Protein AF-A0A7W8S2N5-F1 (afdb_monomer)

Sequence (56 aa):
MMLPFGGAKGAMLALVVELLAAALSGANFGCEAGSFLTEEGERSRIGHLFWDDADG

Secondary structure (DSSP, 8-state):
----TTHHHHHHHHHHHHIIIIITTTPPPTTTPPPSS-SSSS-----------S--

Mean predicted aligned error: 5.2 Å

pLDDT: mean 89.35, std 8.32, range [56.41, 97.62]

Solvent-accessible surface area (backbone atoms only — n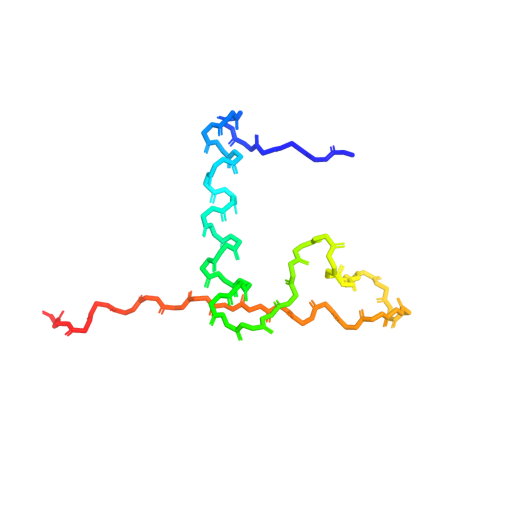ot comparable to full-atom values): 3555 Å² total; per-residue (Å²): 140,87,74,56,66,73,51,72,63,23,45,51,50,52,48,52,50,43,48,54,16,11,63,69,66,73,25,41,49,83,90,69,31,30,62,91,90,49,89,77,73,61,76,32,52,76,44,79,72,83,87,74,77,94,67,134

Structure (mmCIF, N/CA/C/O backbone):
data_AF-A0A7W8S2N5-F1
#
_entry.id   AF-A0A7W8S2N5-F1
#
loop_
_atom_site.group_PDB
_atom_site.id
_atom_site.type_symbol
_atom_site.label_atom_id
_atom_site.label_alt_id
_atom_site.label_comp_id
_atom_site.label_asym_id
_atom_site.label_entity_id
_atom_site.label_seq_id
_atom_site.pdbx_PDB_ins_code
_atom_site.Cartn_x
_atom_site.Cartn_y
_atom_site.Cartn_z
_atom_site.occupancy
_atom_site.B_iso_or_equiv
_atom_site.auth_seq_id
_atom_site.auth_comp_id
_atom_site.auth_asym_id
_atom_site.auth_atom_id
_atom_site.pdbx_PDB_model_num
ATOM 1 N N . MET A 1 1 ? 4.866 5.597 15.940 1.00 62.88 1 MET A N 1
ATOM 2 C CA . MET A 1 1 ? 4.741 6.230 14.609 1.00 62.88 1 MET A CA 1
ATOM 3 C C . MET A 1 1 ? 5.655 5.490 13.653 1.00 62.88 1 MET A C 1
ATOM 5 O O . MET A 1 1 ? 6.842 5.396 13.939 1.00 62.88 1 MET A O 1
ATOM 9 N N . MET A 1 2 ? 5.097 4.914 12.589 1.00 86.75 2 MET A N 1
ATOM 10 C CA . MET A 1 2 ? 5.851 4.263 11.510 1.00 86.75 2 MET A CA 1
ATOM 11 C C . MET A 1 2 ? 5.849 5.199 10.301 1.00 86.75 2 MET A C 1
ATOM 13 O O . MET A 1 2 ? 4.854 5.882 10.066 1.00 86.75 2 MET A O 1
ATOM 17 N N . LEU A 1 3 ? 6.959 5.260 9.567 1.00 92.62 3 LEU A N 1
ATOM 18 C CA . LEU A 1 3 ? 7.108 6.128 8.401 1.00 92.62 3 LEU A CA 1
ATOM 19 C C . LEU A 1 3 ? 7.297 5.267 7.146 1.00 92.62 3 LEU A C 1
ATOM 21 O O . LEU A 1 3 ? 8.011 4.263 7.223 1.00 92.62 3 LEU A O 1
ATOM 25 N N . PRO A 1 4 ? 6.707 5.637 5.996 1.00 92.06 4 PRO A N 1
ATOM 26 C CA . PRO A 1 4 ? 6.948 4.918 4.755 1.00 92.06 4 PRO A CA 1
ATOM 27 C C . PRO A 1 4 ? 8.431 4.970 4.372 1.00 92.06 4 PRO A C 1
ATOM 29 O O . PRO A 1 4 ? 9.064 6.032 4.353 1.00 92.06 4 PRO A O 1
ATOM 32 N N . PHE A 1 5 ? 8.982 3.806 4.036 1.00 94.75 5 PHE A N 1
ATOM 33 C CA . PHE A 1 5 ? 1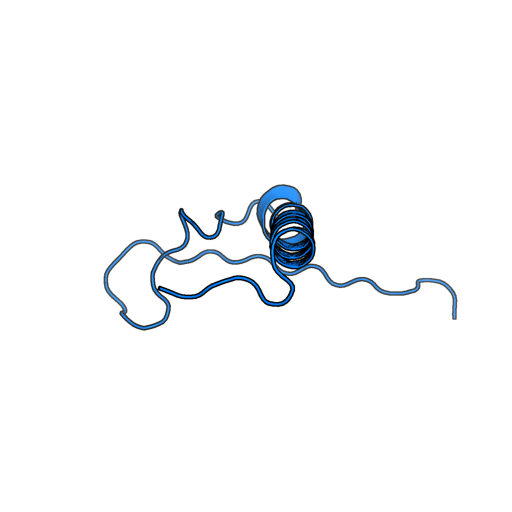0.337 3.693 3.512 1.00 94.75 5 PHE A CA 1
ATOM 34 C C . PHE A 1 5 ? 10.463 4.443 2.179 1.00 94.75 5 PHE A C 1
ATOM 36 O O . PHE A 1 5 ? 9.628 4.275 1.300 1.00 94.75 5 PHE A O 1
ATOM 43 N N . GLY A 1 6 ? 11.516 5.247 1.996 1.00 95.12 6 GLY A N 1
ATOM 44 C CA . GLY A 1 6 ? 11.730 5.993 0.747 1.00 95.12 6 GLY A CA 1
ATOM 45 C C . GLY A 1 6 ? 10.950 7.313 0.640 1.00 95.12 6 GLY A C 1
ATOM 46 O O . GLY A 1 6 ? 10.804 7.858 -0.458 1.00 95.12 6 GLY A O 1
ATOM 47 N N . GLY A 1 7 ? 10.452 7.847 1.762 1.00 95.31 7 GLY A N 1
ATOM 48 C CA . GLY A 1 7 ? 9.846 9.180 1.838 1.00 95.31 7 GLY A CA 1
ATOM 49 C C . GLY A 1 7 ? 8.601 9.317 0.959 1.00 95.31 7 GLY A C 1
ATOM 50 O O . GLY A 1 7 ? 7.761 8.423 0.925 1.00 95.31 7 GLY A O 1
ATOM 51 N N . ALA A 1 8 ? 8.482 10.426 0.221 1.00 96.38 8 ALA A N 1
ATOM 52 C CA . ALA A 1 8 ? 7.308 10.709 -0.612 1.00 96.38 8 ALA A CA 1
ATOM 53 C C . ALA A 1 8 ? 7.032 9.624 -1.668 1.00 96.38 8 ALA A C 1
ATOM 55 O O . ALA A 1 8 ? 5.881 9.271 -1.907 1.00 96.38 8 ALA A O 1
ATOM 56 N N . LYS A 1 9 ? 8.081 9.049 -2.269 1.00 96.69 9 LYS A N 1
ATOM 57 C CA . LYS A 1 9 ? 7.923 7.943 -3.225 1.00 96.69 9 LYS A CA 1
ATOM 58 C C . LYS A 1 9 ? 7.372 6.697 -2.536 1.00 96.69 9 LYS A C 1
ATOM 60 O O . LYS A 1 9 ? 6.458 6.073 -3.057 1.00 96.69 9 LYS A O 1
ATOM 65 N N . GLY A 1 10 ? 7.873 6.395 -1.340 1.00 97.19 10 GLY A N 1
ATOM 66 C CA . GLY A 1 10 ? 7.344 5.333 -0.488 1.00 97.19 10 GLY A CA 1
ATOM 67 C C . GLY A 1 10 ? 5.882 5.524 -0.120 1.00 97.19 10 GLY A C 1
ATOM 68 O O . GLY A 1 10 ? 5.095 4.590 -0.209 1.00 97.19 10 GLY A O 1
ATOM 69 N N . ALA A 1 11 ? 5.511 6.749 0.251 1.00 96.25 11 ALA A N 1
ATOM 70 C CA . ALA A 1 11 ? 4.132 7.094 0.570 1.00 96.25 11 ALA A CA 1
ATOM 71 C C . ALA A 1 11 ? 3.204 6.894 -0.638 1.00 96.25 11 ALA A C 1
ATOM 73 O O . ALA A 1 11 ? 2.135 6.309 -0.495 1.00 96.25 11 ALA A O 1
ATOM 74 N N . MET A 1 12 ? 3.626 7.318 -1.835 1.00 97.62 12 MET A N 1
ATOM 75 C CA . MET A 1 12 ? 2.854 7.085 -3.060 1.00 97.62 12 MET A CA 1
ATOM 76 C C . MET A 1 12 ? 2.733 5.597 -3.389 1.00 97.62 12 MET A C 1
ATOM 78 O O . MET A 1 12 ? 1.656 5.152 -3.765 1.00 97.62 12 MET A O 1
ATOM 82 N N . LEU A 1 13 ? 3.802 4.816 -3.213 1.00 96.69 13 LEU A N 1
ATOM 83 C CA . LEU A 1 13 ? 3.747 3.366 -3.408 1.00 96.69 13 LEU A C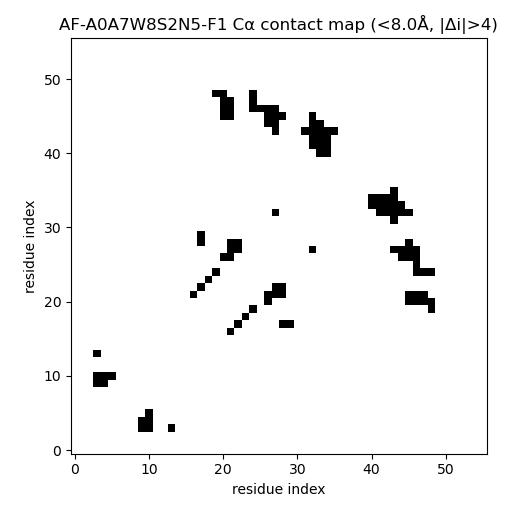A 1
ATOM 84 C C . LEU A 1 13 ? 2.790 2.693 -2.419 1.00 96.69 13 LEU A C 1
ATOM 86 O O . LEU A 1 13 ? 1.984 1.868 -2.837 1.00 96.69 13 LEU A O 1
ATOM 90 N N . ALA A 1 14 ? 2.824 3.081 -1.141 1.00 95.81 14 ALA A N 1
ATOM 91 C CA . ALA A 1 14 ? 1.871 2.595 -0.146 1.00 95.81 14 ALA A CA 1
ATOM 92 C C . ALA A 1 14 ? 0.423 2.925 -0.549 1.00 95.81 14 ALA A C 1
ATOM 94 O O . ALA A 1 14 ? -0.446 2.069 -0.446 1.00 95.81 14 ALA A O 1
ATOM 95 N N . LEU A 1 15 ? 0.180 4.121 -1.094 1.00 95.31 15 LEU A N 1
ATOM 96 C CA . LEU A 1 15 ? -1.138 4.530 -1.584 1.00 95.31 15 LEU A CA 1
ATOM 97 C C . LEU A 1 15 ? -1.586 3.704 -2.803 1.00 95.31 15 LEU A C 1
ATOM 99 O O . LEU A 1 15 ? -2.730 3.270 -2.867 1.00 95.31 15 LEU A O 1
ATOM 103 N N . VAL A 1 16 ? -0.696 3.433 -3.760 1.00 96.62 16 VAL A N 1
ATOM 104 C CA . VAL A 1 16 ? -1.023 2.569 -4.910 1.00 96.62 16 VAL A CA 1
ATOM 105 C C . VAL A 1 16 ? -1.418 1.169 -4.442 1.00 96.62 16 VAL A C 1
ATOM 107 O O . VAL A 1 16 ? -2.433 0.644 -4.895 1.00 96.62 16 VAL A O 1
ATOM 110 N N . VAL A 1 17 ? -0.658 0.584 -3.511 1.00 95.12 17 VAL A N 1
ATOM 111 C CA . VAL A 1 17 ? -1.005 -0.714 -2.913 1.00 95.12 17 VAL A CA 1
ATOM 112 C C . VAL A 1 17 ? -2.363 -0.644 -2.219 1.00 95.12 17 VAL A C 1
ATOM 114 O O . VAL A 1 17 ? -3.176 -1.539 -2.409 1.00 95.12 17 VAL A O 1
ATOM 117 N N . GLU A 1 18 ? -2.643 0.430 -1.486 1.00 95.94 18 GLU A N 1
ATOM 118 C CA . GLU A 1 18 ? -3.920 0.635 -0.804 1.00 95.94 18 GLU A CA 1
ATOM 119 C C . GLU A 1 18 ? -5.112 0.656 -1.777 1.00 95.94 18 GLU A C 1
ATOM 121 O O . GLU A 1 18 ? -6.114 -0.025 -1.564 1.00 95.94 18 GLU A O 1
ATOM 126 N N . LEU A 1 19 ? -5.001 1.377 -2.896 1.00 95.44 19 LEU A N 1
ATOM 127 C CA . LEU A 1 19 ? -6.056 1.413 -3.916 1.00 95.44 19 LEU A CA 1
ATOM 128 C C . LEU A 1 19 ? -6.285 0.037 -4.554 1.00 95.44 19 LEU A C 1
ATOM 130 O O . LEU A 1 19 ? -7.422 -0.351 -4.815 1.00 95.44 19 LEU A O 1
ATOM 134 N N . LEU A 1 20 ? -5.210 -0.707 -4.802 1.00 95.38 20 LEU A N 1
ATOM 135 C CA . LEU A 1 20 ? -5.277 -2.011 -5.454 1.00 95.38 20 LEU A CA 1
ATOM 136 C C . LEU A 1 20 ? -5.741 -3.134 -4.518 1.00 95.38 20 LEU A C 1
ATOM 138 O O . LEU A 1 20 ? -6.467 -4.025 -4.945 1.00 95.38 20 LEU A O 1
ATOM 142 N N . ALA A 1 21 ? -5.321 -3.116 -3.256 1.00 94.94 21 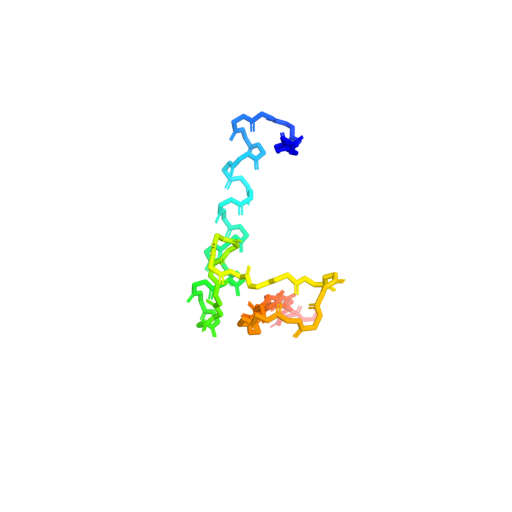ALA A N 1
ATOM 143 C CA . ALA A 1 21 ? -5.627 -4.168 -2.296 1.00 94.94 21 ALA A CA 1
ATOM 144 C C . ALA A 1 21 ? -6.928 -3.896 -1.539 1.00 94.94 21 ALA A C 1
ATOM 146 O O . ALA A 1 21 ? -7.711 -4.827 -1.370 1.00 94.94 21 ALA A O 1
ATOM 147 N N . ALA A 1 22 ? -7.189 -2.656 -1.112 1.00 95.19 22 ALA A N 1
ATOM 148 C CA . ALA A 1 22 ? -8.388 -2.305 -0.354 1.00 95.19 22 ALA A CA 1
ATOM 149 C C . ALA A 1 22 ? -9.534 -1.869 -1.274 1.00 95.19 22 ALA A C 1
ATOM 151 O O . ALA A 1 22 ? -10.556 -2.552 -1.361 1.00 95.19 22 ALA A O 1
ATOM 152 N N . ALA A 1 23 ? -9.342 -0.777 -2.023 1.00 94.00 23 ALA A N 1
ATOM 153 C CA . ALA A 1 23 ? -10.436 -0.163 -2.776 1.00 94.00 23 ALA A CA 1
ATOM 154 C C . ALA A 1 23 ? -10.988 -1.083 -3.879 1.00 94.00 23 ALA A C 1
ATOM 156 O O . ALA A 1 23 ? -12.202 -1.223 -4.007 1.00 94.00 23 ALA A O 1
ATOM 157 N N . LEU A 1 24 ? -10.115 -1.750 -4.644 1.00 94.69 24 LEU A N 1
ATOM 158 C CA . LEU A 1 24 ? -10.535 -2.659 -5.717 1.00 94.69 24 LEU A CA 1
ATOM 159 C C . LEU A 1 24 ? -11.235 -3.926 -5.198 1.00 94.69 24 LEU A C 1
ATOM 161 O O . LEU A 1 24 ? -12.146 -4.428 -5.851 1.00 94.69 24 LEU A O 1
ATOM 165 N N . SER A 1 25 ? -10.827 -4.448 -4.039 1.00 93.38 25 SER A N 1
ATOM 166 C CA . SER A 1 25 ? -11.418 -5.668 -3.472 1.00 93.38 25 SER A CA 1
ATOM 167 C C . SER A 1 25 ? -12.650 -5.404 -2.591 1.00 93.38 25 SER A C 1
ATOM 169 O O . SER A 1 25 ? -13.333 -6.350 -2.197 1.00 93.38 25 SER A O 1
ATOM 171 N N . GLY A 1 26 ? -12.953 -4.137 -2.276 1.00 92.38 26 GLY A N 1
ATOM 172 C CA . GLY A 1 26 ? -14.014 -3.761 -1.332 1.00 92.38 26 GLY A CA 1
ATOM 173 C C . GLY A 1 26 ? -13.661 -4.032 0.139 1.00 92.38 26 GLY A C 1
ATOM 174 O O . GLY A 1 26 ? -14.555 -4.193 0.980 1.00 92.38 26 GLY A O 1
ATOM 175 N N . ALA A 1 27 ? -12.368 -4.134 0.439 1.00 94.75 27 ALA A N 1
ATOM 176 C CA . ALA A 1 27 ? -11.822 -4.237 1.786 1.00 94.75 27 ALA A CA 1
ATOM 177 C C . ALA A 1 27 ? -11.735 -2.861 2.470 1.00 94.75 27 ALA A C 1
ATOM 179 O O . ALA A 1 27 ? -11.881 -1.822 1.827 1.00 94.75 27 ALA A O 1
ATOM 180 N N . ASN A 1 28 ? -11.517 -2.858 3.786 1.00 94.25 28 ASN A N 1
ATOM 181 C CA . ASN A 1 28 ? -11.372 -1.610 4.535 1.00 94.25 28 ASN A CA 1
ATOM 182 C C . ASN A 1 28 ? -10.034 -0.944 4.201 1.00 94.25 28 ASN A C 1
ATOM 184 O O . ASN A 1 28 ? -9.021 -1.632 4.038 1.00 94.25 28 ASN A O 1
ATOM 188 N N . PHE A 1 29 ? -10.016 0.389 4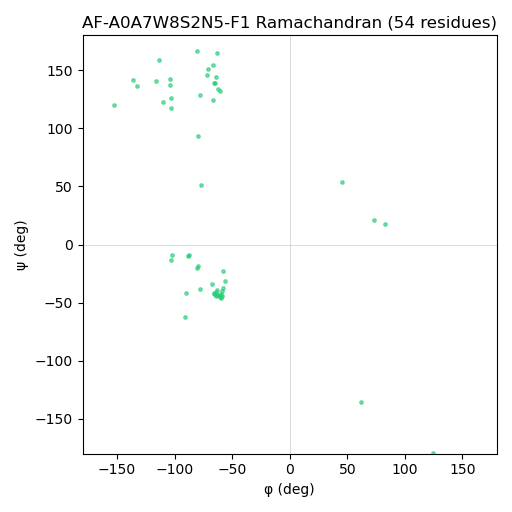.180 1.00 92.50 29 PHE A N 1
ATOM 189 C CA . PHE A 1 29 ? -8.757 1.128 4.131 1.00 92.50 29 PHE A CA 1
ATOM 190 C C . PHE A 1 29 ? -7.962 0.937 5.428 1.00 92.50 29 PHE A C 1
ATOM 192 O O . PHE A 1 29 ? -8.541 0.743 6.493 1.00 92.50 29 PHE A O 1
ATOM 199 N N . GLY A 1 30 ? -6.639 1.081 5.397 1.00 89.94 30 GLY A N 1
ATOM 200 C CA . GLY A 1 30 ? -5.768 0.909 6.563 1.00 89.94 30 GLY A CA 1
ATOM 201 C C . GLY A 1 30 ? -6.092 1.832 7.746 1.00 89.94 30 GLY A C 1
ATOM 202 O O . GLY A 1 30 ? -5.770 1.499 8.882 1.00 89.94 30 GLY A O 1
ATOM 203 N N . CYS A 1 31 ? -6.755 2.970 7.513 1.00 88.12 31 CYS A N 1
ATOM 204 C CA . CYS A 1 31 ? -7.260 3.848 8.576 1.00 88.12 31 CYS A CA 1
ATOM 205 C C . CYS A 1 31 ? -8.587 3.378 9.201 1.00 88.12 31 CYS A C 1
ATOM 207 O O . CYS A 1 3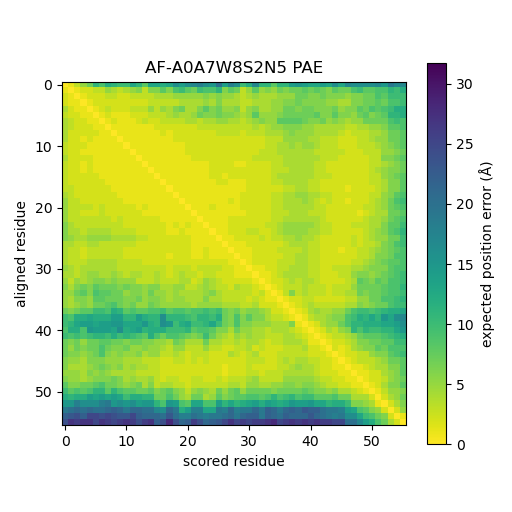1 ? -8.916 3.792 10.309 1.00 88.12 31 CYS A O 1
ATOM 209 N N . GLU A 1 32 ? -9.334 2.529 8.500 1.00 89.88 32 GLU A N 1
ATOM 210 C CA . GLU A 1 32 ? -10.608 1.926 8.914 1.00 89.88 32 GLU A CA 1
ATOM 211 C C . GLU A 1 32 ? -10.426 0.465 9.359 1.00 89.88 32 GLU A C 1
ATOM 213 O O . GLU A 1 32 ? -11.323 -0.150 9.939 1.00 89.88 32 GLU A O 1
ATOM 218 N N . ALA A 1 33 ? -9.265 -0.114 9.060 1.00 88.50 33 ALA A N 1
ATOM 219 C CA . ALA A 1 33 ? -8.888 -1.464 9.410 1.00 88.50 33 ALA A CA 1
ATOM 220 C C . ALA A 1 33 ? -8.748 -1.601 10.932 1.00 88.50 33 ALA A C 1
ATOM 222 O O . ALA A 1 33 ? -7.972 -0.899 11.583 1.00 88.50 33 ALA A O 1
ATOM 223 N N . GLY A 1 34 ? -9.487 -2.547 11.505 1.00 88.69 34 GLY A N 1
ATOM 224 C CA . GLY A 1 34 ? -9.316 -2.952 12.892 1.00 88.69 34 GLY A CA 1
ATOM 225 C C . GLY A 1 34 ? -7.944 -3.559 13.194 1.00 88.69 34 GLY A C 1
ATOM 226 O O . GLY A 1 34 ? -7.188 -3.962 12.304 1.00 88.69 34 GLY A O 1
ATOM 227 N N . SER A 1 35 ? -7.648 -3.633 14.489 1.00 88.19 35 SER A N 1
ATOM 228 C CA . SER A 1 35 ? -6.394 -4.154 15.032 1.00 88.19 35 SER A CA 1
ATOM 229 C C . SER A 1 35 ? -6.224 -5.649 14.752 1.00 88.19 35 SER A C 1
ATOM 231 O O . SER A 1 35 ? -7.149 -6.438 14.910 1.00 88.19 35 SER A O 1
ATOM 233 N N . PHE A 1 36 ? -5.002 -6.049 14.399 1.00 85.62 36 PHE A N 1
ATOM 234 C CA . PHE A 1 36 ? -4.605 -7.459 14.301 1.00 85.62 36 PHE A CA 1
ATOM 235 C C . PHE A 1 36 ? -4.087 -8.041 15.620 1.00 85.62 36 PHE A C 1
ATOM 237 O O . PHE A 1 36 ? -3.830 -9.237 15.706 1.00 85.62 36 PHE A O 1
ATOM 244 N N . LEU A 1 37 ? -3.863 -7.194 16.624 1.00 88.44 37 LEU A N 1
ATOM 245 C CA . LEU A 1 37 ? -3.188 -7.567 17.870 1.00 88.44 37 LEU A CA 1
ATOM 246 C C . LEU A 1 37 ? -4.167 -7.781 19.027 1.00 88.44 37 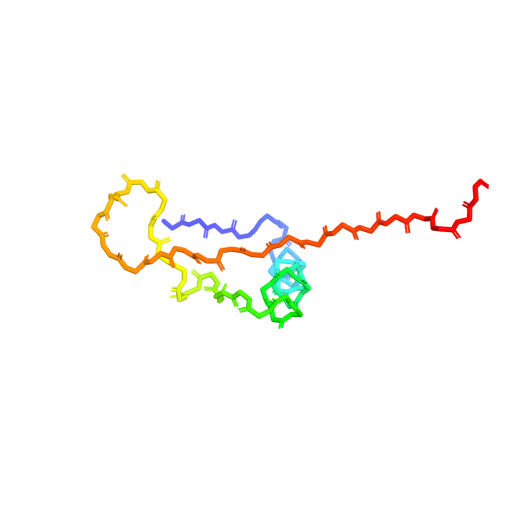LEU A C 1
ATOM 248 O O . LEU A 1 37 ? -3.765 -8.220 20.101 1.00 88.44 37 LEU A O 1
ATOM 252 N N . THR A 1 38 ? -5.434 -7.431 18.822 1.00 86.38 38 THR A N 1
ATOM 253 C CA . THR A 1 38 ? -6.491 -7.469 19.832 1.00 86.38 38 THR A CA 1
ATOM 254 C C . THR A 1 38 ? -7.746 -8.064 19.207 1.00 86.38 38 THR A C 1
ATOM 256 O O . THR A 1 38 ? -8.048 -7.771 18.054 1.00 86.38 38 THR A O 1
ATOM 259 N N . GLU A 1 39 ? -8.490 -8.881 19.956 1.00 81.50 39 GLU A N 1
ATOM 260 C CA . GLU A 1 39 ? -9.764 -9.444 19.473 1.00 81.50 39 GLU A CA 1
ATOM 261 C C . GLU A 1 39 ? -10.938 -8.459 19.582 1.00 81.50 39 GLU A C 1
ATOM 263 O O . GLU A 1 39 ? -11.963 -8.625 18.925 1.00 81.50 39 GLU A O 1
ATOM 268 N N . GLU A 1 40 ? -10.794 -7.423 20.406 1.00 83.38 40 GLU A N 1
ATOM 269 C CA . GLU A 1 40 ? -11.792 -6.373 20.578 1.00 83.38 40 GLU A CA 1
ATOM 270 C C . GLU A 1 40 ? -11.738 -5.374 19.410 1.00 83.38 40 GLU A C 1
ATOM 272 O O . GLU A 1 40 ? -10.675 -4.826 19.101 1.00 83.38 40 GLU A O 1
ATOM 277 N N . GLY A 1 41 ? -12.894 -5.108 18.789 1.00 80.19 41 GLY A N 1
ATOM 278 C CA . GLY A 1 41 ? -13.066 -4.105 17.733 1.00 80.19 41 GLY A CA 1
ATOM 279 C C . GLY A 1 41 ? -13.658 -4.647 16.426 1.00 80.19 41 GLY A C 1
ATOM 280 O O . GLY A 1 41 ? -13.993 -5.825 16.303 1.00 80.19 41 GLY A O 1
ATOM 281 N N . GLU A 1 42 ? -13.805 -3.758 15.440 1.00 83.19 42 GLU A N 1
ATOM 282 C CA . GLU A 1 42 ? -14.228 -4.117 14.081 1.00 83.19 42 GLU A CA 1
ATOM 283 C C . GLU A 1 42 ? -13.189 -5.028 13.414 1.00 83.19 42 GLU A C 1
ATOM 285 O O . GLU A 1 42 ? -11.983 -4.862 13.600 1.00 83.19 42 GLU A O 1
ATOM 290 N N . ARG A 1 43 ? -13.630 -5.995 12.600 1.00 85.75 43 ARG A N 1
ATOM 291 C CA . ARG A 1 43 ? -12.686 -6.848 11.860 1.00 85.75 43 ARG A CA 1
ATOM 292 C C . ARG A 1 43 ? -11.908 -6.012 10.848 1.00 85.75 43 ARG A C 1
ATOM 294 O O . ARG A 1 43 ? -12.497 -5.233 10.108 1.00 85.75 43 ARG A O 1
ATOM 301 N N . SER A 1 44 ? -10.605 -6.275 10.733 1.00 89.31 44 SER A N 1
ATOM 302 C CA . SER A 1 44 ? -9.713 -5.560 9.810 1.00 89.31 44 SER A CA 1
ATOM 303 C C . SER A 1 44 ? -10.156 -5.602 8.341 1.00 89.31 44 SER A C 1
ATOM 305 O O . SER A 1 44 ? -9.945 -4.636 7.621 1.00 89.31 44 SER A O 1
ATOM 307 N N . ARG A 1 45 ? -10.824 -6.691 7.916 1.00 90.62 45 ARG A N 1
ATOM 308 C CA . ARG A 1 45 ? -11.369 -6.877 6.554 1.00 90.62 45 ARG A CA 1
ATOM 309 C C . ARG A 1 45 ? -10.370 -6.479 5.458 1.00 90.62 45 ARG A C 1
ATOM 311 O O . ARG A 1 45 ? -10.695 -5.682 4.586 1.00 90.62 45 ARG A O 1
ATOM 318 N N . ILE A 1 46 ? -9.167 -7.044 5.512 1.00 91.69 46 ILE A N 1
ATOM 319 C CA . ILE A 1 46 ? -8.121 -6.809 4.510 1.00 91.69 46 ILE A CA 1
ATOM 320 C C . ILE A 1 46 ? -8.426 -7.467 3.169 1.00 91.69 46 ILE A C 1
ATOM 322 O O . ILE A 1 46 ? -9.068 -8.516 3.100 1.00 91.69 46 ILE A O 1
ATOM 326 N N . GLY A 1 47 ? -7.909 -6.843 2.116 1.00 91.69 47 GLY A N 1
ATOM 327 C CA . GLY A 1 47 ? -7.934 -7.354 0.757 1.00 91.69 47 GLY A CA 1
ATOM 328 C C . GLY A 1 47 ? -6.534 -7.681 0.254 1.00 91.69 47 GLY A C 1
ATOM 329 O O . GLY A 1 47 ? -5.528 -7.185 0.764 1.00 91.69 47 GLY A O 1
ATOM 330 N N . HIS A 1 48 ? -6.479 -8.538 -0.759 1.00 90.50 48 HIS A N 1
ATOM 331 C CA . HIS A 1 48 ? -5.243 -8.984 -1.387 1.00 90.50 48 HIS A CA 1
ATOM 332 C C . HIS A 1 48 ? -5.391 -8.885 -2.902 1.00 90.50 48 HIS A C 1
ATOM 334 O O . HIS A 1 48 ? -6.417 -9.284 -3.451 1.00 90.50 48 HIS A O 1
ATOM 340 N N . LEU A 1 49 ? -4.355 -8.384 -3.571 1.00 91.44 49 LEU A N 1
ATOM 341 C CA . LEU A 1 49 ? -4.235 -8.451 -5.021 1.00 91.44 49 LEU A CA 1
ATOM 342 C C . LEU A 1 49 ? -3.234 -9.553 -5.372 1.00 91.44 49 LEU A C 1
ATOM 344 O O . LEU A 1 49 ? -2.091 -9.515 -4.918 1.00 91.44 49 LEU A O 1
ATOM 348 N N . PHE A 1 50 ? -3.654 -10.491 -6.216 1.00 88.88 50 PHE A N 1
ATOM 349 C CA . PHE A 1 50 ? -2.762 -11.427 -6.888 1.00 88.88 50 PHE A CA 1
ATOM 350 C C . PHE A 1 50 ? -2.735 -11.057 -8.364 1.00 88.88 50 PHE A C 1
ATOM 352 O O . PHE A 1 50 ? -3.784 -10.980 -9.001 1.00 88.88 50 PHE A O 1
ATOM 359 N N . TRP A 1 51 ? -1.540 -10.789 -8.878 1.00 83.50 51 TRP A N 1
ATOM 360 C CA . TRP A 1 51 ? -1.317 -10.619 -10.303 1.00 83.50 51 TRP A CA 1
ATOM 361 C C . TRP A 1 51 ? -0.670 -11.895 -10.816 1.00 83.50 51 TRP A C 1
ATOM 363 O O . TRP A 1 51 ? 0.425 -12.240 -10.373 1.00 83.50 51 TRP A O 1
ATOM 373 N N . ASP A 1 52 ? -1.363 -12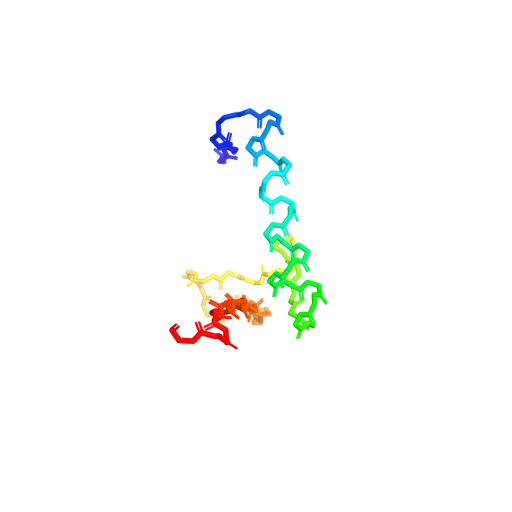.582 -11.713 1.00 86.00 52 ASP A N 1
ATOM 374 C CA . ASP A 1 52 ? -0.796 -13.677 -12.486 1.00 86.00 52 ASP A CA 1
ATOM 375 C C . ASP A 1 52 ? -0.524 -13.170 -13.900 1.00 86.00 52 ASP A C 1
ATOM 377 O O . ASP A 1 52 ? -1.334 -12.422 -14.459 1.00 86.00 52 ASP A O 1
ATOM 381 N N . ASP A 1 53 ? 0.626 -13.534 -14.454 1.00 79.25 53 ASP A N 1
ATOM 382 C CA . ASP A 1 53 ? 0.903 -13.299 -15.866 1.00 79.25 53 ASP A CA 1
ATOM 383 C C . ASP A 1 53 ? 0.174 -14.405 -16.625 1.00 79.25 53 ASP A C 1
ATOM 385 O O . ASP A 1 53 ? 0.646 -15.533 -16.728 1.00 79.25 53 ASP A O 1
ATOM 389 N N . ALA A 1 54 ? -1.054 -14.118 -17.053 1.00 69.06 54 ALA A N 1
ATOM 390 C CA . ALA A 1 54 ? -1.885 -15.076 -17.771 1.00 69.06 54 ALA A CA 1
ATOM 391 C C . ALA A 1 54 ? -1.437 -15.205 -19.238 1.00 69.06 54 ALA A C 1
ATOM 393 O O . ALA A 1 54 ? -2.257 -15.080 -20.135 1.00 69.06 54 ALA A O 1
ATOM 394 N N . ASP A 1 55 ? -0.146 -15.436 -19.459 1.00 71.69 55 ASP A N 1
ATOM 395 C CA . ASP A 1 55 ? 0.486 -15.888 -20.694 1.00 71.69 55 ASP A CA 1
ATOM 396 C C . ASP A 1 55 ? 1.771 -16.630 -20.263 1.00 71.69 55 ASP A C 1
ATOM 398 O O . ASP A 1 55 ? 2.587 -16.088 -19.524 1.00 71.69 55 ASP A O 1
ATOM 402 N N . GLY A 1 56 ? 1.881 -17.916 -20.616 1.00 56.41 56 GLY A N 1
ATOM 403 C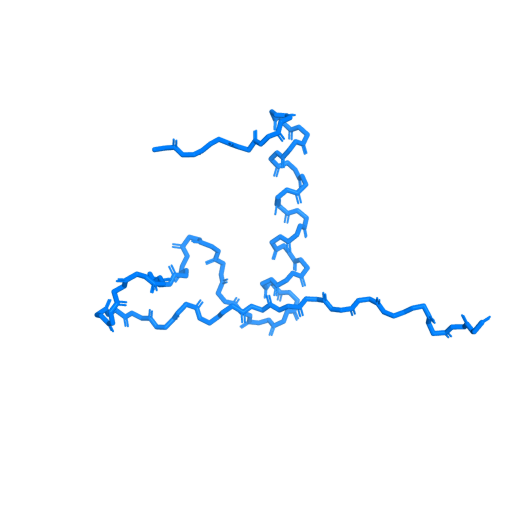 CA . GLY A 1 56 ? 2.866 -18.853 -20.042 1.00 56.41 56 GLY A CA 1
ATOM 404 C C . GLY A 1 56 ? 4.321 -18.681 -20.471 1.00 56.41 56 GLY A C 1
ATOM 405 O O . GLY A 1 56 ? 4.583 -18.071 -21.532 1.00 56.41 56 GLY A O 1
#

Radius of gyration: 13.86 Å; Cα contacts (8 Å, |Δi|>4): 55; chains: 1; bounding box: 26×30×41 Å

Nearest PDB structures (foldseek):
  1x0a-assembly1_A  TM=8.144E-01  e=2.118E-01  Thermus thermophilus HB8
  1z2i-assembly1_B  TM=8.230E-01  e=1.016E+00  Agrobacterium tumefaciens

Foldseek 3Di:
DDAQPPHPVSVVVVVVQQCQWPVVVVFDGPVRADDPVDPDDDHRRTGDDDDDPPPD